Protein AF-A0A0D0DIV9-F1 (afdb_monomer_lite)

Structure (mmCIF, N/CA/C/O backbone):
data_AF-A0A0D0DIV9-F1
#
_entry.id   AF-A0A0D0DIV9-F1
#
loop_
_atom_site.group_PDB
_atom_site.id
_atom_site.type_symbol
_atom_site.label_atom_id
_atom_site.label_alt_id
_atom_site.label_comp_id
_atom_site.label_asym_id
_atom_site.label_entity_id
_atom_site.label_seq_id
_atom_site.pdbx_PDB_ins_code
_atom_site.Cartn_x
_atom_site.Cartn_y
_atom_site.Cartn_z
_atom_site.occupancy
_atom_site.B_iso_or_equiv
_atom_site.auth_seq_id
_atom_site.auth_comp_id
_atom_site.auth_asym_id
_atom_site.auth_atom_id
_atom_site.pdbx_PDB_model_num
ATOM 1 N N . MET A 1 1 ? 3.584 18.546 1.833 1.00 45.53 1 MET A N 1
ATOM 2 C CA . MET A 1 1 ? 2.179 18.594 1.378 1.00 45.53 1 MET A CA 1
ATOM 3 C C . MET A 1 1 ? 1.823 17.183 0.940 1.00 45.53 1 MET A C 1
ATOM 5 O O . MET A 1 1 ? 2.343 16.747 -0.073 1.00 45.53 1 MET A O 1
ATOM 9 N N . PHE A 1 2 ? 1.079 16.421 1.747 1.00 47.41 2 PHE A N 1
ATOM 10 C CA . PHE A 1 2 ? 0.614 15.094 1.329 1.00 47.41 2 PHE A CA 1
ATOM 11 C C . PHE A 1 2 ? -0.507 15.310 0.314 1.00 47.41 2 PHE A C 1
ATOM 13 O O . PHE A 1 2 ? -1.585 15.766 0.686 1.00 47.41 2 PHE A O 1
ATOM 20 N N . MET A 1 3 ? -0.231 15.072 -0.967 1.00 50.28 3 MET A N 1
ATOM 21 C CA . MET A 1 3 ? -1.285 14.980 -1.971 1.00 50.28 3 MET A CA 1
ATOM 22 C C . MET A 1 3 ? -1.862 13.570 -1.835 1.00 50.28 3 MET A C 1
ATOM 24 O O . MET A 1 3 ? -1.119 12.618 -2.077 1.00 50.28 3 MET A O 1
ATOM 28 N N . PRO A 1 4 ? -3.115 13.394 -1.379 1.00 55.38 4 PRO A N 1
ATOM 29 C CA . PRO A 1 4 ? -3.692 12.064 -1.275 1.00 55.38 4 PRO A CA 1
ATOM 30 C C . PRO A 1 4 ? -3.821 11.501 -2.690 1.00 55.38 4 PRO A C 1
ATOM 32 O O . PRO A 1 4 ? -4.678 11.917 -3.467 1.00 55.38 4 PRO A O 1
ATOM 35 N N . THR A 1 5 ? -2.915 10.598 -3.050 1.00 68.25 5 THR A N 1
ATOM 36 C CA . THR A 1 5 ? -3.042 9.803 -4.264 1.00 68.25 5 THR A CA 1
ATOM 37 C C . THR A 1 5 ? -3.989 8.648 -3.983 1.00 68.25 5 THR A C 1
ATOM 39 O O . THR A 1 5 ? -4.079 8.141 -2.860 1.00 68.25 5 THR A O 1
ATOM 42 N N . VAL A 1 6 ? -4.712 8.223 -5.017 1.00 71.56 6 VAL A N 1
ATOM 43 C CA . VAL A 1 6 ? -5.672 7.114 -4.941 1.00 71.56 6 VAL A CA 1
ATOM 44 C C . VAL A 1 6 ? -5.038 5.882 -4.284 1.00 71.56 6 VAL A C 1
ATOM 46 O O . VAL A 1 6 ? -5.675 5.239 -3.453 1.00 71.56 6 VAL A O 1
ATOM 49 N N . TRP A 1 7 ? -3.752 5.627 -4.550 1.00 72.00 7 TRP A N 1
ATOM 50 C CA . TRP A 1 7 ? -3.062 4.456 -4.022 1.00 72.00 7 TRP A CA 1
ATOM 51 C C . TRP A 1 7 ? -2.793 4.463 -2.513 1.00 72.00 7 TRP A C 1
ATOM 53 O O . TRP A 1 7 ? -2.754 3.397 -1.912 1.00 72.00 7 TRP A O 1
ATOM 63 N N . HIS A 1 8 ? -2.692 5.629 -1.868 1.00 76.06 8 HIS A N 1
ATOM 64 C CA . HIS A 1 8 ? -2.571 5.706 -0.406 1.00 76.06 8 HIS A CA 1
ATOM 65 C C . HIS A 1 8 ? -3.922 5.604 0.307 1.00 76.06 8 HIS A C 1
ATOM 67 O O . HIS A 1 8 ? -3.968 5.402 1.521 1.00 76.06 8 HIS A O 1
ATOM 73 N N . THR A 1 9 ? -5.029 5.781 -0.418 1.00 81.06 9 THR A N 1
ATOM 74 C CA . THR A 1 9 ? -6.354 5.927 0.194 1.00 81.06 9 THR A CA 1
ATOM 75 C C . THR A 1 9 ? -6.833 4.610 0.802 1.00 81.06 9 THR A C 1
ATOM 77 O O . THR A 1 9 ? -7.280 4.611 1.946 1.00 81.06 9 THR A O 1
ATOM 80 N N . ILE A 1 10 ? -6.680 3.488 0.087 1.00 81.12 10 ILE A N 1
ATOM 81 C CA . ILE A 1 10 ? -7.069 2.160 0.592 1.00 81.12 10 ILE A CA 1
ATOM 82 C C . ILE A 1 10 ? -6.207 1.735 1.796 1.00 81.12 10 ILE A C 1
ATOM 84 O O . ILE A 1 10 ? -6.791 1.515 2.857 1.00 81.12 10 ILE A O 1
ATOM 88 N N . PRO A 1 11 ? -4.857 1.751 1.730 1.00 81.06 11 PRO A N 1
ATOM 89 C CA . PRO A 1 11 ? -4.024 1.379 2.880 1.00 81.06 11 PRO A CA 1
ATOM 90 C C . PRO A 1 11 ? -4.272 2.249 4.118 1.00 81.06 11 PRO A C 1
ATOM 92 O O . PRO A 1 11 ? -4.227 1.778 5.256 1.00 81.06 11 PRO A O 1
ATOM 95 N N . THR A 1 12 ? -4.562 3.540 3.916 1.00 85.12 12 THR A N 1
ATOM 96 C CA . THR A 1 12 ? -4.890 4.452 5.020 1.00 85.12 12 THR A CA 1
ATOM 97 C C . THR A 1 12 ? -6.223 4.089 5.669 1.00 85.12 12 THR A C 1
ATOM 99 O O . THR A 1 12 ? -6.329 4.144 6.894 1.00 85.12 12 THR A O 1
ATOM 102 N N . LEU A 1 13 ? -7.235 3.723 4.874 1.00 86.81 13 LEU A N 1
ATOM 103 C CA . LEU A 1 13 ? -8.533 3.287 5.390 1.00 86.81 13 LEU A CA 1
ATOM 104 C C . LEU A 1 13 ? -8.422 1.975 6.165 1.00 86.81 13 LEU A C 1
ATOM 106 O O . LEU A 1 13 ? -8.948 1.911 7.272 1.00 86.81 13 LEU A O 1
ATOM 110 N N . GLU A 1 14 ? -7.689 0.992 5.642 1.00 86.25 14 GLU A N 1
ATOM 111 C CA . GLU A 1 14 ? -7.436 -0.292 6.313 1.00 86.25 14 GLU A CA 1
ATOM 112 C C . GLU A 1 14 ? -6.705 -0.076 7.643 1.00 86.25 14 GLU A C 1
ATOM 114 O O . GLU A 1 14 ? -7.180 -0.474 8.704 1.00 86.25 14 GLU A O 1
ATOM 119 N N . THR A 1 15 ? -5.618 0.704 7.625 1.00 88.31 15 THR A N 1
ATOM 120 C CA . THR A 1 15 ? -4.870 1.055 8.844 1.00 88.31 15 THR A CA 1
ATOM 121 C C . THR A 1 15 ? -5.749 1.770 9.875 1.00 88.31 15 THR A C 1
ATOM 123 O O . THR A 1 15 ? -5.570 1.614 11.087 1.00 88.31 15 THR A O 1
ATOM 126 N N . LEU A 1 16 ? -6.664 2.628 9.418 1.00 90.62 16 LEU A N 1
ATOM 127 C CA . LEU A 1 16 ? -7.571 3.355 10.297 1.00 90.62 16 LEU A CA 1
ATOM 128 C C . LEU A 1 16 ? -8.633 2.425 10.895 1.00 90.62 16 LEU A C 1
ATOM 130 O O . LEU A 1 16 ? -8.898 2.532 12.094 1.00 90.62 16 LEU A O 1
ATOM 134 N N . GLN A 1 17 ? -9.198 1.521 10.092 1.00 91.81 17 GLN A N 1
ATOM 135 C CA . GLN A 1 17 ? -10.148 0.500 10.533 1.00 91.81 17 GLN A CA 1
ATOM 136 C C . GLN A 1 17 ? -9.522 -0.401 11.600 1.00 91.81 17 GLN A C 1
ATOM 138 O O . GLN A 1 17 ? -10.037 -0.424 12.717 1.00 91.81 17 GLN A O 1
ATOM 143 N N . ASP A 1 18 ? -8.356 -0.996 11.339 1.00 91.25 18 ASP A N 1
ATOM 144 C CA . ASP A 1 18 ? -7.640 -1.864 12.289 1.00 91.25 18 ASP A CA 1
ATOM 145 C C . ASP A 1 18 ? -7.401 -1.178 13.643 1.00 91.25 18 ASP A C 1
ATOM 147 O O . ASP A 1 18 ? -7.621 -1.736 14.728 1.00 91.25 18 ASP A O 1
ATOM 151 N N . LYS A 1 19 ? -6.970 0.089 13.604 1.00 92.06 19 LYS A N 1
ATOM 152 C CA . LYS A 1 19 ? -6.747 0.887 14.818 1.00 92.06 19 LYS A CA 1
ATOM 153 C C . LYS A 1 19 ? -8.048 1.137 15.575 1.00 92.06 19 LYS A C 1
ATOM 155 O O . LYS A 1 19 ? -8.055 1.087 16.804 1.00 92.06 19 LYS A O 1
ATOM 160 N N . TRP A 1 20 ? -9.141 1.426 14.874 1.00 92.81 20 TRP A N 1
ATOM 161 C CA . TRP A 1 20 ? -10.432 1.723 15.496 1.00 92.81 20 TRP A CA 1
ATOM 162 C C . TRP A 1 20 ? -11.103 0.466 16.048 1.00 92.81 20 TRP A C 1
ATOM 164 O O . TRP A 1 20 ? -11.694 0.532 17.123 1.00 92.81 20 TRP A O 1
ATOM 174 N N . GLU A 1 21 ? -10.941 -0.685 15.401 1.00 92.19 21 GLU A N 1
ATOM 175 C CA . GLU A 1 21 ? -11.351 -1.987 15.936 1.00 92.19 21 GLU A CA 1
ATOM 176 C C . GLU A 1 21 ? -10.589 -2.317 17.221 1.00 92.19 21 GLU A C 1
ATOM 178 O O . GLU A 1 21 ? -11.189 -2.648 18.249 1.00 92.19 21 GLU A O 1
ATOM 183 N N . THR A 1 22 ? -9.272 -2.097 17.211 1.00 92.00 22 THR A N 1
ATOM 184 C CA . THR A 1 22 ? -8.431 -2.223 18.404 1.00 92.00 22 THR A CA 1
ATOM 185 C C . THR A 1 22 ? -8.920 -1.297 19.523 1.00 92.00 22 THR A C 1
ATOM 187 O O . THR A 1 22 ? -9.015 -1.701 20.684 1.00 92.00 22 THR A O 1
ATOM 190 N N . PHE A 1 23 ? -9.284 -0.052 19.202 1.00 90.62 23 PHE A N 1
ATOM 191 C CA . PHE A 1 23 ? -9.818 0.887 20.188 1.00 90.62 23 PHE A CA 1
ATOM 192 C C . PHE A 1 23 ? -11.185 0.460 20.721 1.00 90.62 23 PHE A C 1
ATOM 194 O O . PHE A 1 23 ? -11.405 0.551 21.926 1.00 90.62 23 PHE A O 1
ATOM 201 N N . ALA A 1 24 ? -12.076 -0.056 19.875 1.00 89.81 24 ALA A N 1
ATOM 202 C CA . ALA A 1 24 ? -13.376 -0.572 20.297 1.00 89.81 24 ALA A CA 1
ATOM 203 C C . ALA A 1 24 ? -13.252 -1.774 21.255 1.00 89.81 24 ALA A C 1
ATOM 205 O O . ALA A 1 24 ? -14.089 -1.935 22.149 1.00 89.81 24 ALA A O 1
ATOM 206 N N . ALA A 1 25 ? -12.199 -2.587 21.102 1.00 89.44 25 ALA A N 1
ATOM 207 C CA . ALA A 1 25 ? -11.904 -3.726 21.971 1.00 89.44 25 ALA A CA 1
ATOM 208 C C . ALA A 1 25 ? -11.284 -3.326 23.326 1.00 89.44 25 ALA A C 1
ATOM 210 O O . ALA A 1 25 ? -11.409 -4.053 24.313 1.00 89.44 25 ALA A O 1
ATOM 211 N N . MET A 1 26 ? -10.626 -2.167 23.413 1.00 92.44 26 MET A N 1
ATOM 212 C CA . MET A 1 26 ? -9.975 -1.715 24.643 1.00 92.44 26 MET A CA 1
ATOM 213 C C . MET A 1 26 ? -10.974 -1.143 25.660 1.00 92.44 26 MET A C 1
ATOM 215 O O . MET A 1 26 ? -11.711 -0.195 25.384 1.00 92.44 26 MET A O 1
ATOM 219 N N . GLN A 1 27 ? -10.899 -1.608 26.911 1.00 90.81 27 GLN A N 1
ATOM 220 C CA . GLN A 1 27 ? -11.777 -1.147 27.997 1.00 90.81 27 GLN A CA 1
ATOM 221 C C . GLN A 1 27 ? -11.694 0.372 28.250 1.00 90.81 27 GLN A C 1
ATOM 223 O O . GLN A 1 27 ? -12.700 0.998 28.588 1.00 90.81 27 GLN A O 1
ATOM 228 N N . LYS A 1 28 ? -10.527 0.997 28.016 1.00 93.69 28 LYS A N 1
ATOM 229 C CA . LYS A 1 28 ? -10.335 2.454 28.177 1.00 93.69 28 LYS A CA 1
ATOM 230 C C . LYS A 1 28 ? -11.237 3.301 27.273 1.00 93.69 28 LYS A C 1
ATOM 232 O O . LYS A 1 28 ? -11.535 4.441 27.617 1.00 93.69 28 LYS A O 1
ATOM 237 N N . PHE A 1 29 ? -11.695 2.754 26.147 1.00 90.00 29 PHE A N 1
ATOM 238 C CA . PHE A 1 29 ? -12.559 3.449 25.194 1.00 90.00 29 PHE A CA 1
ATOM 239 C C . PHE A 1 29 ? -14.018 2.995 25.265 1.00 90.00 29 PHE A C 1
ATOM 241 O O . PHE A 1 29 ? -14.816 3.389 24.422 1.00 90.00 29 PHE A O 1
ATOM 248 N N . HIS A 1 30 ? -14.415 2.241 26.296 1.00 89.75 30 HIS A N 1
ATOM 249 C CA . HIS A 1 30 ? -15.777 1.714 26.421 1.00 89.75 30 HIS A CA 1
ATOM 250 C C . HIS A 1 30 ? -16.866 2.800 26.321 1.00 89.75 30 HIS A C 1
ATOM 252 O O . HIS A 1 30 ? -17.878 2.603 25.656 1.00 89.75 30 HIS A O 1
ATOM 258 N N . LYS A 1 31 ? -16.631 3.989 26.898 1.00 92.25 31 LYS A N 1
ATOM 259 C CA . LYS A 1 31 ? -17.557 5.137 26.804 1.00 92.25 31 LYS A CA 1
ATOM 260 C C . LYS A 1 31 ? -17.711 5.688 25.381 1.00 92.25 31 LYS A C 1
ATOM 262 O O . LYS A 1 31 ? -18.739 6.273 25.065 1.00 92.25 31 LYS A O 1
ATOM 267 N N . LEU A 1 32 ? -16.688 5.522 24.543 1.00 91.94 32 LEU A N 1
ATOM 268 C CA . LEU A 1 32 ? -16.663 5.955 23.144 1.00 91.94 32 LEU A CA 1
ATOM 269 C C . LEU A 1 32 ? -16.981 4.812 22.175 1.00 91.94 32 LEU A C 1
ATOM 271 O O . LEU A 1 32 ? -17.081 5.064 20.978 1.00 91.94 32 LEU A O 1
ATOM 275 N N . LYS A 1 33 ? -17.164 3.582 22.673 1.00 90.69 33 LYS A N 1
ATOM 276 C CA . LYS A 1 33 ? -17.363 2.377 21.861 1.00 90.69 33 LYS A CA 1
ATOM 277 C C . LYS A 1 33 ? -18.463 2.566 20.821 1.00 90.69 33 LYS A C 1
ATOM 279 O O . LYS A 1 33 ? -18.228 2.317 19.649 1.00 90.69 33 LYS A O 1
ATOM 284 N N . TRP A 1 34 ? -19.608 3.112 21.230 1.00 92.44 34 TRP A N 1
ATOM 285 C CA . TRP A 1 34 ? -20.719 3.391 20.317 1.00 92.44 34 TRP A CA 1
ATOM 286 C C . TRP A 1 34 ? -20.326 4.335 19.169 1.00 92.44 34 TRP A C 1
ATOM 288 O O . TRP A 1 34 ? -20.641 4.078 18.008 1.00 92.44 34 TRP A O 1
ATOM 298 N N . SER A 1 35 ? -19.602 5.415 19.471 1.00 93.12 35 SER A N 1
ATOM 299 C CA . SER A 1 35 ? -19.135 6.368 18.457 1.00 93.12 35 SER A CA 1
ATOM 300 C C . SER A 1 35 ? -18.092 5.744 17.527 1.00 93.12 35 SER A C 1
ATOM 302 O O . SER A 1 35 ? -18.117 5.998 16.324 1.00 93.12 35 SER A O 1
ATOM 304 N N . ILE A 1 36 ? -17.200 4.907 18.068 1.00 92.00 36 ILE A N 1
ATOM 305 C CA . ILE A 1 36 ? -16.181 4.182 17.297 1.00 92.00 36 ILE A CA 1
ATOM 306 C C . ILE A 1 36 ? -16.851 3.183 16.349 1.00 92.00 36 ILE A C 1
ATOM 308 O O . ILE A 1 36 ? -16.537 3.180 15.165 1.00 92.00 36 ILE A O 1
ATOM 312 N N . GLU A 1 37 ? -17.826 2.405 16.822 1.00 92.81 37 GLU A N 1
ATOM 313 C CA . GLU A 1 37 ? -18.598 1.461 16.001 1.00 92.81 37 GLU A CA 1
ATOM 314 C C . GLU A 1 37 ? -19.363 2.171 14.875 1.00 92.81 37 GLU A C 1
ATOM 316 O O . GLU A 1 37 ? -19.374 1.712 13.732 1.00 92.81 37 GLU A O 1
ATOM 321 N N . LYS A 1 38 ? -19.963 3.334 15.159 1.00 94.12 38 LYS A N 1
ATOM 322 C CA . LYS A 1 38 ? -20.613 4.161 14.129 1.00 94.12 38 LYS A CA 1
ATOM 323 C C . LYS A 1 38 ? -19.625 4.655 13.078 1.00 94.12 38 LYS A C 1
ATOM 325 O O . LYS A 1 38 ? -19.953 4.671 11.892 1.00 94.12 38 LYS A O 1
ATOM 330 N N . GLY A 1 39 ? -18.430 5.051 13.499 1.00 93.25 39 GLY A N 1
ATOM 331 C CA . GLY A 1 39 ? -17.383 5.459 12.577 1.00 93.25 39 GLY A CA 1
ATOM 332 C C . GLY A 1 39 ? -16.818 4.302 11.759 1.00 93.25 39 GLY A C 1
ATOM 333 O O . GLY A 1 39 ? -16.672 4.458 10.553 1.00 93.25 39 GLY A O 1
ATOM 334 N N . LEU A 1 40 ? -16.610 3.129 12.365 1.00 93.56 40 LEU A N 1
ATOM 335 C CA . LEU A 1 40 ? -16.232 1.899 11.663 1.00 93.56 40 LEU A CA 1
ATOM 336 C C . LEU A 1 40 ? -17.256 1.533 10.586 1.00 93.56 40 LEU A C 1
ATOM 338 O O . LEU A 1 40 ? -16.877 1.251 9.453 1.00 93.56 40 LEU A O 1
ATOM 342 N N . ALA A 1 41 ? -18.555 1.638 10.886 1.00 93.25 41 ALA A N 1
ATOM 343 C CA . ALA A 1 41 ? -19.606 1.409 9.895 1.00 93.25 41 ALA A CA 1
ATOM 344 C C . ALA A 1 41 ? -19.519 2.387 8.708 1.00 93.25 41 ALA A C 1
ATOM 346 O O . ALA A 1 41 ? -19.733 1.992 7.561 1.00 93.25 41 ALA A O 1
ATOM 347 N N . LYS A 1 42 ? -19.176 3.658 8.963 1.00 93.19 42 LYS A N 1
ATOM 348 C CA . LYS A 1 42 ? -18.947 4.640 7.896 1.00 93.19 42 LYS A CA 1
ATOM 349 C C . LYS A 1 42 ? -17.682 4.319 7.094 1.00 93.19 42 LYS A C 1
ATOM 351 O O . LYS A 1 42 ? -17.745 4.341 5.872 1.00 93.19 42 LYS A O 1
ATOM 356 N N . LEU A 1 43 ? -16.571 3.998 7.758 1.00 92.06 43 LEU A N 1
ATOM 357 C CA . LEU A 1 43 ? -15.317 3.631 7.094 1.00 92.06 43 LEU A CA 1
ATOM 358 C C . LEU A 1 43 ? -15.504 2.409 6.196 1.00 92.06 43 LEU A C 1
ATOM 360 O O . LEU A 1 43 ? -15.050 2.416 5.061 1.00 92.06 43 LEU A O 1
ATOM 364 N N . ASN A 1 44 ? -16.233 1.395 6.666 1.00 89.50 44 ASN A N 1
ATOM 365 C CA . ASN A 1 44 ? -16.555 0.216 5.867 1.00 89.50 44 ASN A CA 1
ATOM 366 C C . ASN A 1 44 ? -17.395 0.564 4.628 1.00 89.50 44 ASN A C 1
ATOM 368 O O . ASN A 1 44 ? -17.140 0.059 3.540 1.00 89.50 44 ASN A O 1
ATOM 372 N N . LYS A 1 45 ? -18.364 1.478 4.762 1.00 91.00 45 LYS A N 1
ATOM 373 C CA . LYS A 1 45 ? -19.125 1.984 3.612 1.00 91.00 45 LYS A CA 1
ATOM 374 C C . LYS A 1 45 ? -18.222 2.704 2.604 1.00 91.00 45 LYS A C 1
ATOM 376 O O . LYS A 1 45 ? -18.375 2.503 1.402 1.00 91.00 45 LYS A O 1
ATOM 381 N N . ASP A 1 46 ? -17.310 3.543 3.086 1.00 87.56 46 ASP A N 1
ATOM 382 C CA . ASP A 1 46 ? -16.381 4.286 2.232 1.00 87.56 46 ASP A CA 1
ATOM 383 C C . ASP A 1 46 ? -15.389 3.329 1.534 1.00 87.56 46 ASP A C 1
ATOM 385 O O . ASP A 1 46 ? -15.114 3.501 0.349 1.00 87.56 46 ASP A O 1
ATOM 389 N N . TYR A 1 47 ? -14.931 2.272 2.217 1.00 87.50 47 TYR A N 1
ATOM 390 C CA . TYR A 1 47 ? -14.116 1.199 1.632 1.00 87.50 47 TYR A CA 1
ATOM 391 C C . TYR A 1 47 ? -14.863 0.462 0.514 1.00 87.50 47 TYR A C 1
ATOM 393 O O . TYR A 1 47 ? -14.363 0.368 -0.602 1.00 87.50 47 TYR A O 1
ATOM 401 N N . GLN A 1 48 ? -16.097 0.014 0.773 1.00 87.75 48 GLN A N 1
ATOM 402 C CA . GLN A 1 48 ? -16.930 -0.661 -0.229 1.00 87.75 48 GLN A CA 1
ATOM 403 C C . GLN A 1 48 ? -17.196 0.217 -1.456 1.00 87.75 48 GLN A C 1
ATOM 405 O O . GLN A 1 48 ? -17.226 -0.280 -2.578 1.00 87.75 48 GLN A O 1
ATOM 410 N N . PHE A 1 49 ? -17.377 1.525 -1.261 1.00 87.75 49 PHE A N 1
ATOM 411 C CA . PHE A 1 49 ? -17.537 2.464 -2.369 1.00 87.75 49 PHE A CA 1
ATOM 412 C C . PHE A 1 49 ? -16.283 2.538 -3.251 1.00 87.75 49 PHE A C 1
ATOM 414 O O . PHE A 1 49 ? -16.399 2.614 -4.473 1.00 87.75 49 PHE A O 1
ATOM 421 N N . LEU A 1 50 ? -15.094 2.525 -2.643 1.00 84.50 50 LEU A N 1
ATOM 422 C CA . LEU A 1 50 ? -13.829 2.534 -3.376 1.00 84.50 50 LEU A CA 1
ATOM 423 C C . LEU A 1 50 ? -13.579 1.208 -4.099 1.00 84.50 50 LEU A C 1
ATOM 425 O O . LEU A 1 50 ? -13.178 1.235 -5.258 1.00 84.50 50 LEU A O 1
ATOM 429 N N . ASP A 1 51 ? -13.865 0.082 -3.449 1.00 81.88 51 ASP A N 1
ATOM 430 C CA . ASP A 1 51 ? -13.732 -1.265 -4.019 1.00 81.88 51 ASP A CA 1
ATOM 431 C C . ASP A 1 51 ? -14.647 -1.470 -5.240 1.00 81.88 51 ASP A C 1
ATOM 433 O O . ASP A 1 51 ? -14.225 -1.961 -6.284 1.00 81.88 51 ASP A O 1
ATOM 437 N N . GLN A 1 52 ? -15.887 -0.978 -5.169 1.00 85.44 52 GLN A N 1
ATOM 438 C CA . GLN A 1 52 ? -16.838 -1.023 -6.288 1.00 85.44 52 GLN A CA 1
ATOM 439 C C . GLN A 1 52 ? -16.494 -0.049 -7.426 1.00 85.44 52 GLN A C 1
ATOM 441 O O . GLN A 1 52 ? -17.101 -0.103 -8.500 1.00 85.44 52 GLN A O 1
ATOM 446 N N . ASN A 1 53 ? -15.551 0.871 -7.214 1.00 86.50 53 ASN A N 1
ATOM 447 C CA . ASN A 1 53 ? -15.180 1.859 -8.209 1.00 86.50 53 ASN A CA 1
ATOM 448 C C . ASN A 1 53 ? -14.043 1.340 -9.096 1.00 86.50 53 ASN A C 1
ATOM 450 O O . ASN A 1 53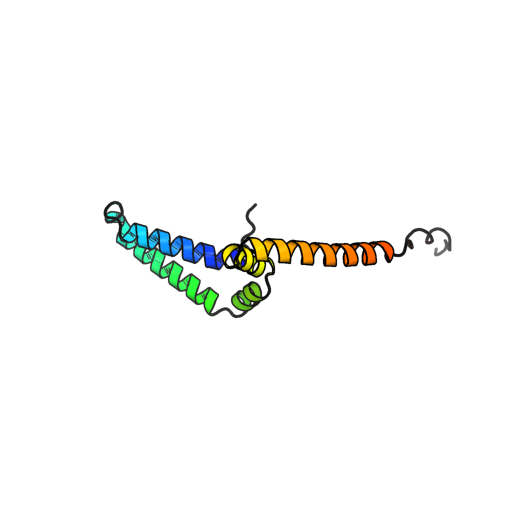 ? -12.862 1.422 -8.757 1.00 86.50 53 ASN A O 1
ATOM 454 N N . ASN A 1 54 ? -14.402 0.908 -10.306 1.00 81.69 54 ASN A N 1
ATOM 455 C CA . ASN A 1 54 ? -13.449 0.441 -11.317 1.00 81.69 54 ASN A CA 1
ATOM 456 C C . ASN A 1 54 ? -12.308 1.435 -11.595 1.00 81.69 54 ASN A C 1
ATOM 458 O O . ASN A 1 54 ? -11.203 1.015 -11.922 1.00 81.69 54 ASN A O 1
ATOM 462 N N . VAL A 1 55 ? -12.539 2.746 -11.460 1.00 80.88 55 VAL A N 1
ATOM 463 C CA . VAL A 1 55 ? -11.494 3.761 -11.666 1.00 80.88 55 VAL A CA 1
ATOM 464 C C . VAL A 1 55 ? -10.424 3.671 -10.583 1.00 80.88 55 VAL A C 1
ATOM 466 O O . VAL A 1 55 ? -9.244 3.823 -10.886 1.00 80.88 55 VAL A O 1
ATOM 469 N N . VAL A 1 56 ? -10.812 3.394 -9.337 1.00 76.88 56 VAL A N 1
ATOM 470 C CA . VAL A 1 56 ? -9.881 3.225 -8.212 1.00 76.88 56 VAL A CA 1
ATOM 471 C C . VAL A 1 56 ? -9.062 1.954 -8.401 1.00 76.88 56 VAL A C 1
ATOM 473 O O . VAL A 1 56 ? -7.836 2.012 -8.315 1.00 76.88 56 VAL A O 1
ATOM 476 N N . PHE A 1 57 ? -9.714 0.846 -8.769 1.00 77.62 57 PHE A N 1
ATOM 477 C CA . PHE A 1 57 ? -9.037 -0.409 -9.099 1.00 77.62 57 PHE A CA 1
ATOM 478 C C . PHE A 1 57 ? -8.025 -0.237 -10.241 1.00 77.62 57 PHE A C 1
ATOM 480 O O . PHE A 1 57 ? -6.860 -0.605 -10.105 1.00 77.62 57 PHE A O 1
ATOM 487 N N . ILE A 1 58 ? -8.440 0.376 -11.355 1.00 80.69 58 ILE A N 1
ATOM 488 C CA . ILE A 1 58 ? -7.562 0.618 -12.507 1.00 80.69 58 ILE A CA 1
ATOM 489 C C . ILE A 1 58 ? -6.410 1.551 -12.121 1.00 80.69 58 ILE A C 1
ATOM 491 O O . ILE A 1 58 ? -5.268 1.286 -12.486 1.00 80.69 58 ILE A O 1
ATOM 495 N N . SER A 1 59 ? -6.680 2.613 -11.356 1.00 80.44 59 SER A N 1
ATOM 496 C CA . SER A 1 59 ? -5.640 3.543 -10.899 1.00 80.44 59 SER A CA 1
ATOM 497 C C . SER A 1 59 ? -4.596 2.834 -10.038 1.00 80.44 59 SER A C 1
ATOM 499 O O . SER A 1 59 ? -3.410 3.036 -10.256 1.00 80.44 59 SER A O 1
ATOM 501 N N . LEU A 1 60 ? -5.011 1.958 -9.119 1.00 74.81 60 LEU A N 1
ATOM 502 C CA . LEU A 1 60 ? -4.108 1.135 -8.304 1.00 74.81 60 LEU A CA 1
ATOM 503 C C . LEU A 1 60 ? -3.300 0.144 -9.144 1.00 74.81 60 LEU A C 1
ATOM 505 O O . LEU A 1 60 ? -2.090 0.023 -8.976 1.00 74.81 60 LEU A O 1
ATOM 509 N N . ALA A 1 61 ? -3.957 -0.546 -10.077 1.00 77.62 61 ALA A N 1
ATOM 510 C CA . ALA A 1 61 ? -3.313 -1.527 -10.943 1.00 77.62 61 ALA A CA 1
ATOM 511 C C . ALA A 1 61 ? -2.299 -0.895 -11.912 1.00 77.62 61 ALA A C 1
ATOM 513 O O . ALA A 1 61 ? -1.376 -1.575 -12.373 1.00 77.62 61 ALA A O 1
ATOM 514 N N . LEU A 1 62 ? -2.473 0.384 -12.247 1.00 81.56 62 LEU A N 1
ATOM 515 C CA . LEU A 1 62 ? -1.591 1.128 -13.140 1.00 81.56 62 LEU A CA 1
ATOM 516 C C . LEU A 1 62 ? -0.556 1.983 -12.401 1.00 81.56 62 LEU A C 1
ATOM 518 O O . LEU A 1 62 ? 0.430 2.354 -13.032 1.00 81.56 62 LEU A O 1
ATOM 522 N N . ASP A 1 63 ? -0.735 2.273 -11.108 1.00 80.88 63 ASP A N 1
ATOM 523 C CA . ASP A 1 63 ? 0.209 3.098 -10.355 1.00 80.88 63 ASP A CA 1
ATOM 524 C C . ASP A 1 63 ? 1.537 2.344 -10.145 1.00 80.88 63 ASP A C 1
ATOM 526 O O . ASP A 1 63 ? 1.578 1.309 -9.465 1.00 80.88 63 ASP A O 1
ATOM 530 N N . PRO A 1 64 ? 2.647 2.831 -10.725 1.00 80.38 64 PRO A N 1
ATOM 531 C CA . PRO A 1 64 ? 3.936 2.168 -10.595 1.00 80.38 64 PRO A CA 1
ATOM 532 C C . PRO A 1 64 ? 4.472 2.212 -9.158 1.00 80.38 64 PRO A C 1
ATOM 534 O O . PRO A 1 64 ? 5.191 1.294 -8.773 1.00 80.38 64 PRO A O 1
ATOM 537 N N . ASN A 1 65 ? 4.098 3.209 -8.345 1.00 82.62 65 ASN A N 1
ATOM 538 C CA . ASN A 1 65 ? 4.530 3.296 -6.948 1.00 82.62 65 ASN A CA 1
ATOM 539 C C . ASN A 1 65 ? 3.893 2.193 -6.108 1.00 82.62 65 ASN A C 1
ATOM 541 O O . ASN A 1 65 ? 4.569 1.590 -5.284 1.00 82.62 65 ASN A O 1
ATOM 545 N N . PHE A 1 66 ? 2.617 1.882 -6.356 1.00 78.00 66 PHE A N 1
ATOM 546 C CA . PHE A 1 66 ? 1.935 0.796 -5.655 1.00 78.00 66 PHE A CA 1
ATOM 547 C C . PHE A 1 66 ? 2.624 -0.552 -5.910 1.00 78.00 66 PHE A C 1
ATOM 549 O O . PHE A 1 66 ? 2.898 -1.306 -4.979 1.00 78.00 66 PHE A O 1
ATOM 556 N N . LYS A 1 67 ? 2.980 -0.833 -7.170 1.00 80.00 67 LYS A N 1
ATOM 557 C CA . LYS A 1 67 ? 3.730 -2.047 -7.533 1.00 80.00 67 LYS A CA 1
ATOM 558 C C . LYS A 1 67 ? 5.138 -2.063 -6.948 1.00 80.00 67 LYS A C 1
ATOM 560 O O . LYS A 1 67 ? 5.610 -3.124 -6.551 1.00 80.00 67 LYS A O 1
ATOM 565 N N . LEU A 1 68 ? 5.799 -0.907 -6.918 1.00 84.25 68 LEU A N 1
ATOM 566 C CA . LEU A 1 68 ? 7.148 -0.765 -6.386 1.00 84.25 68 LEU A CA 1
ATOM 567 C C . LEU A 1 68 ? 7.190 -1.029 -4.877 1.00 84.25 68 LEU A C 1
ATOM 569 O O . LEU A 1 68 ? 8.007 -1.829 -4.431 1.00 84.25 68 LEU A O 1
ATOM 573 N N . GLU A 1 69 ? 6.295 -0.406 -4.109 1.00 83.38 69 GLU A N 1
ATOM 574 C CA . GLU A 1 69 ? 6.196 -0.630 -2.662 1.00 83.38 69 GLU A CA 1
ATOM 575 C C . GLU A 1 69 ? 5.772 -2.071 -2.354 1.00 83.38 69 GLU A C 1
ATOM 577 O O . GLU A 1 69 ? 6.398 -2.723 -1.523 1.00 83.38 69 GLU A O 1
ATOM 582 N N . TYR A 1 70 ? 4.810 -2.631 -3.099 1.00 78.38 70 TYR A N 1
ATOM 583 C CA . TYR A 1 70 ? 4.451 -4.045 -2.957 1.00 78.38 70 TYR A CA 1
ATOM 584 C C . TYR A 1 70 ? 5.651 -4.972 -3.187 1.00 78.38 70 TYR A C 1
ATOM 586 O O . TYR A 1 70 ? 5.886 -5.883 -2.395 1.00 78.38 70 TYR A O 1
ATOM 594 N N . ALA A 1 71 ? 6.424 -4.749 -4.255 1.00 82.19 71 ALA A N 1
ATOM 595 C CA . ALA A 1 71 ? 7.615 -5.543 -4.543 1.00 82.19 71 ALA A CA 1
ATOM 596 C C . ALA A 1 71 ? 8.669 -5.393 -3.437 1.00 82.19 71 ALA A C 1
ATOM 598 O O . ALA A 1 71 ? 9.294 -6.375 -3.053 1.00 82.19 71 ALA A O 1
ATOM 599 N N . LYS A 1 72 ? 8.830 -4.192 -2.880 1.00 85.56 72 LYS A N 1
ATOM 600 C CA . LYS A 1 72 ? 9.772 -3.920 -1.792 1.00 85.56 72 LYS A CA 1
ATOM 601 C C . LYS A 1 72 ? 9.395 -4.618 -0.484 1.00 85.56 72 LYS A C 1
ATOM 603 O O . LYS A 1 72 ? 10.281 -5.091 0.220 1.00 85.56 72 LYS A O 1
ATOM 608 N N . GLU A 1 73 ? 8.107 -4.668 -0.152 1.00 83.25 73 GLU A N 1
ATOM 609 C CA . GLU A 1 73 ? 7.617 -5.320 1.069 1.00 83.25 73 GLU A CA 1
ATOM 610 C C . GLU A 1 73 ? 7.486 -6.841 0.921 1.00 83.25 73 GLU A C 1
ATOM 612 O O . GLU A 1 73 ? 7.715 -7.576 1.881 1.00 83.25 73 GLU A O 1
ATOM 617 N N . SER A 1 74 ? 7.117 -7.322 -0.270 1.00 81.56 74 SER A N 1
ATOM 618 C CA . SER A 1 74 ? 6.749 -8.727 -0.490 1.00 81.56 74 SER A CA 1
ATOM 619 C C . SER A 1 74 ? 7.878 -9.590 -1.051 1.00 81.56 74 SER A C 1
ATOM 621 O O . SER A 1 74 ? 7.796 -10.816 -0.960 1.00 81.56 74 SER A O 1
ATOM 623 N N . TRP A 1 75 ? 8.895 -9.006 -1.692 1.00 84.69 75 TRP A N 1
ATOM 624 C CA . TRP A 1 75 ? 10.006 -9.770 -2.268 1.00 84.69 75 TRP A CA 1
ATOM 625 C C . TRP A 1 75 ? 11.189 -9.835 -1.305 1.00 84.69 75 TRP A C 1
ATOM 627 O O . TRP A 1 75 ? 11.358 -8.996 -0.423 1.00 84.69 75 TRP A O 1
ATOM 637 N N . ASP A 1 76 ? 12.046 -10.839 -1.495 1.00 92.00 76 ASP A N 1
ATOM 638 C CA . ASP A 1 76 ? 13.317 -10.888 -0.781 1.00 92.00 76 ASP A CA 1
ATOM 639 C C . ASP A 1 76 ? 14.180 -9.678 -1.171 1.00 92.00 76 ASP A C 1
ATOM 641 O O . ASP A 1 76 ? 14.378 -9.379 -2.354 1.00 92.00 76 ASP A O 1
ATOM 645 N N . SER A 1 77 ? 14.695 -8.994 -0.148 1.00 89.94 77 SER A N 1
ATOM 646 C CA . SER A 1 77 ? 15.443 -7.741 -0.274 1.00 89.94 77 SER A CA 1
ATOM 647 C C . SER A 1 77 ? 16.621 -7.843 -1.249 1.00 89.94 77 SER A C 1
ATOM 649 O O . SER A 1 77 ? 16.901 -6.893 -1.984 1.00 89.94 77 SER A O 1
ATOM 651 N N . LYS A 1 78 ? 17.273 -9.013 -1.327 1.00 91.19 78 LYS A N 1
ATOM 652 C CA . LYS A 1 78 ? 18.365 -9.252 -2.272 1.00 91.19 78 LYS A CA 1
ATOM 653 C C . LYS A 1 78 ? 17.867 -9.181 -3.715 1.00 91.19 78 LYS A C 1
ATOM 655 O O . LYS A 1 78 ? 18.425 -8.431 -4.510 1.00 91.19 78 LYS A O 1
ATOM 660 N N . TYR A 1 79 ? 16.812 -9.926 -4.050 1.00 87.62 79 TYR A N 1
ATOM 661 C CA . TYR A 1 79 ? 16.285 -9.966 -5.419 1.00 87.62 79 TYR A CA 1
ATOM 662 C C . TYR A 1 79 ?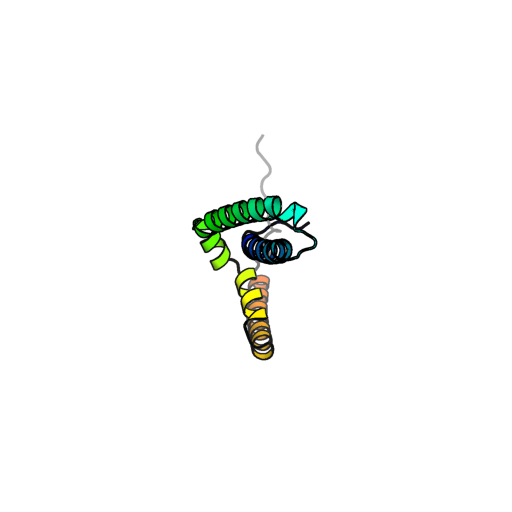 15.607 -8.656 -5.821 1.00 87.62 79 TYR A C 1
ATOM 664 O O . TYR A 1 79 ? 15.701 -8.254 -6.979 1.00 87.62 79 TYR A O 1
ATOM 672 N N . PHE A 1 80 ? 14.970 -7.964 -4.874 1.00 90.06 80 PHE A N 1
ATOM 673 C CA . PHE A 1 80 ? 14.446 -6.622 -5.113 1.00 90.06 80 PHE A CA 1
ATOM 674 C C . PHE A 1 80 ? 15.571 -5.646 -5.485 1.00 90.06 80 PHE A C 1
ATOM 676 O O . PHE A 1 80 ? 15.474 -4.953 -6.498 1.00 90.06 80 PHE A O 1
ATOM 683 N N . GLY A 1 81 ? 16.661 -5.628 -4.708 1.00 89.75 81 GLY A N 1
ATOM 684 C CA . GLY A 1 81 ? 17.812 -4.762 -4.967 1.00 89.75 81 GLY A CA 1
ATOM 685 C C . GLY A 1 81 ? 18.511 -5.071 -6.293 1.00 89.75 81 GLY A C 1
ATOM 686 O O . GLY A 1 81 ? 18.774 -4.159 -7.073 1.00 89.75 81 GLY A O 1
ATOM 687 N N . GLU A 1 82 ? 18.757 -6.353 -6.582 1.00 92.62 82 GLU A N 1
ATOM 688 C CA . GLU A 1 82 ? 19.345 -6.792 -7.857 1.00 92.62 82 GLU A CA 1
ATOM 689 C C . GLU A 1 82 ? 18.457 -6.412 -9.054 1.00 92.62 82 GLU A C 1
ATOM 691 O O . GLU A 1 82 ? 18.953 -5.900 -10.059 1.00 92.62 82 GLU A O 1
ATOM 696 N N . GLY A 1 83 ? 17.139 -6.605 -8.938 1.00 89.31 83 GLY A N 1
ATOM 697 C CA . GLY A 1 83 ? 16.179 -6.234 -9.977 1.00 89.31 83 GLY A CA 1
ATOM 698 C C . GLY A 1 83 ? 16.104 -4.726 -10.215 1.00 89.31 83 GLY A C 1
ATOM 699 O O . GLY A 1 83 ? 16.059 -4.292 -11.366 1.00 89.31 83 GLY A O 1
ATOM 700 N N . MET A 1 84 ? 16.135 -3.922 -9.148 1.00 91.94 84 MET A N 1
ATOM 701 C CA . MET A 1 84 ? 16.114 -2.461 -9.254 1.00 91.94 84 MET A CA 1
ATOM 702 C C . MET A 1 84 ? 17.374 -1.926 -9.932 1.00 91.94 84 MET A C 1
ATOM 704 O O . MET A 1 84 ? 17.273 -1.143 -10.871 1.00 91.94 84 MET A O 1
ATOM 708 N N . ALA A 1 85 ? 18.549 -2.417 -9.531 1.00 92.94 85 ALA A N 1
ATOM 709 C CA . ALA A 1 85 ? 19.816 -2.019 -10.139 1.00 92.94 85 ALA A CA 1
ATOM 710 C C . ALA A 1 85 ? 19.870 -2.366 -11.638 1.00 92.94 85 ALA A C 1
ATOM 712 O O . ALA A 1 85 ? 20.352 -1.576 -12.451 1.00 92.94 85 ALA A O 1
ATOM 713 N N . ALA A 1 86 ? 19.340 -3.531 -12.028 1.00 93.12 86 ALA A N 1
ATOM 714 C CA . ALA A 1 86 ? 19.239 -3.913 -13.434 1.00 93.12 86 ALA A CA 1
ATOM 715 C C . ALA A 1 86 ? 18.282 -2.995 -14.218 1.00 93.12 86 ALA A C 1
ATOM 717 O O . ALA A 1 86 ? 18.587 -2.603 -15.346 1.00 93.12 86 ALA A O 1
ATOM 718 N N . LEU A 1 87 ? 17.138 -2.632 -13.626 1.00 90.25 87 LEU A N 1
ATOM 719 C CA . LEU A 1 87 ? 16.182 -1.704 -14.233 1.00 90.25 87 LEU A CA 1
ATOM 720 C C . LEU A 1 87 ? 16.798 -0.312 -14.435 1.00 90.25 87 LEU A C 1
ATOM 722 O O . LEU A 1 87 ? 16.688 0.244 -15.528 1.00 90.25 87 LEU A O 1
ATOM 726 N N . GLU A 1 88 ? 17.463 0.221 -13.409 1.00 93.12 88 GLU A N 1
ATOM 727 C CA . GLU A 1 88 ? 18.165 1.509 -13.452 1.00 93.12 88 GLU A CA 1
ATOM 728 C C . GLU A 1 88 ? 19.215 1.526 -14.566 1.00 93.12 88 GLU A C 1
ATOM 730 O O . GLU A 1 88 ? 19.203 2.421 -15.408 1.00 93.12 88 GLU A O 1
ATOM 735 N N . GLN A 1 89 ? 20.042 0.480 -14.668 1.00 93.81 89 GLN A N 1
ATOM 736 C CA . GLN A 1 89 ? 21.058 0.375 -15.716 1.00 93.81 89 GLN A CA 1
ATOM 737 C C . GLN A 1 89 ? 20.457 0.439 -17.131 1.00 93.81 89 GLN A C 1
ATOM 739 O O . GLN A 1 89 ? 20.989 1.120 -18.011 1.00 93.81 89 GLN A O 1
ATOM 744 N N . VAL A 1 90 ? 19.353 -0.274 -17.375 1.00 94.00 90 VAL A N 1
ATOM 745 C CA . VAL A 1 90 ? 18.671 -0.257 -18.679 1.00 94.00 90 VAL A CA 1
ATOM 746 C C . VAL A 1 90 ? 18.066 1.120 -18.960 1.00 94.00 90 VAL A C 1
ATOM 748 O O . VAL A 1 90 ? 18.143 1.611 -20.092 1.00 94.00 90 VAL A O 1
ATOM 751 N N . PHE A 1 91 ? 17.484 1.756 -17.943 1.00 90.62 91 PHE A N 1
ATOM 752 C CA . PHE A 1 91 ? 16.899 3.084 -18.075 1.00 90.62 91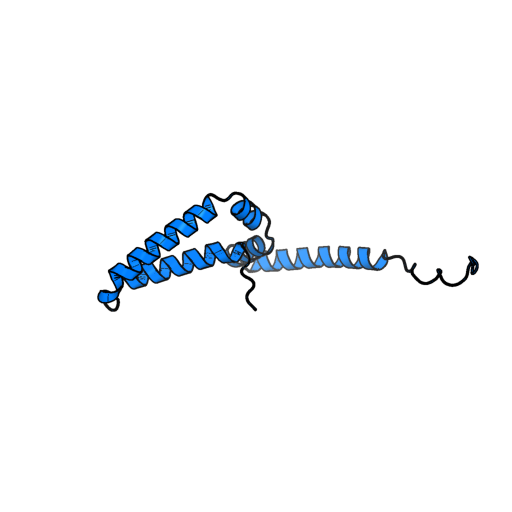 PHE A CA 1
ATOM 753 C C . PHE A 1 91 ? 17.954 4.153 -18.367 1.00 90.62 91 PHE A C 1
ATOM 755 O O . PHE A 1 91 ? 17.738 4.980 -19.252 1.00 90.62 91 PHE A O 1
ATOM 762 N N . ASP A 1 92 ? 19.112 4.103 -17.713 1.00 92.69 92 ASP A N 1
ATOM 763 C CA . ASP A 1 92 ? 20.213 5.041 -17.939 1.00 92.69 92 ASP A CA 1
ATOM 764 C C . ASP A 1 92 ? 20.727 4.982 -19.384 1.00 92.69 92 ASP A C 1
ATOM 766 O O . ASP A 1 92 ? 20.940 6.019 -20.021 1.00 92.69 92 ASP A O 1
ATOM 770 N N . ILE A 1 93 ? 20.849 3.774 -19.951 1.00 92.31 93 ILE A N 1
ATOM 771 C CA . ILE A 1 93 ? 21.210 3.576 -21.364 1.00 92.31 93 ILE A CA 1
ATOM 772 C C . ILE A 1 93 ? 20.169 4.229 -22.281 1.00 92.31 93 ILE A C 1
ATOM 774 O O . ILE A 1 93 ? 20.521 4.949 -23.222 1.00 92.31 93 ILE A O 1
ATOM 778 N N . TYR A 1 94 ? 18.883 3.994 -22.012 1.00 92.56 94 TYR A N 1
ATOM 779 C CA . TYR A 1 94 ? 17.793 4.610 -22.764 1.00 92.56 94 TYR A CA 1
ATOM 780 C C . TYR A 1 94 ? 17.827 6.143 -22.660 1.00 92.56 94 TYR A C 1
ATOM 782 O O . TYR A 1 94 ? 17.784 6.828 -23.685 1.00 92.56 94 TYR A O 1
ATOM 790 N N . ALA A 1 95 ? 17.952 6.687 -21.448 1.00 89.62 95 ALA A N 1
ATOM 791 C CA . ALA A 1 95 ? 17.945 8.120 -21.179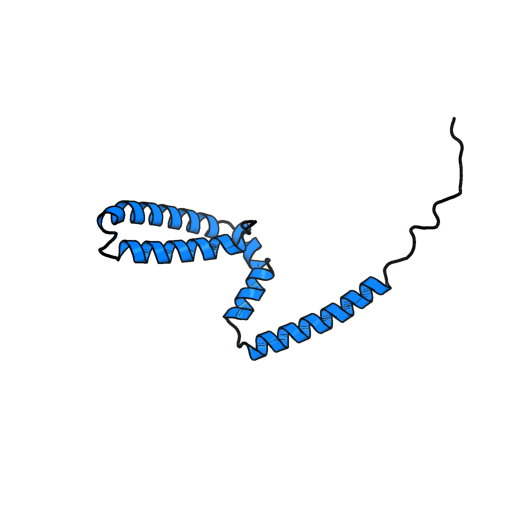 1.00 89.62 95 ALA A CA 1
ATOM 792 C C . ALA A 1 95 ? 19.112 8.838 -21.874 1.00 89.62 95 ALA A C 1
ATOM 794 O O . ALA A 1 95 ? 18.905 9.864 -22.527 1.00 89.62 95 ALA A O 1
ATOM 795 N N . ALA A 1 96 ? 20.319 8.263 -21.831 1.00 90.00 96 ALA A N 1
A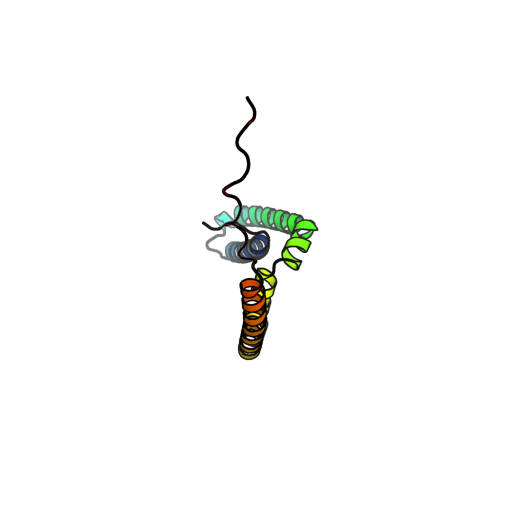TOM 796 C CA . ALA A 1 96 ? 21.475 8.766 -22.574 1.00 90.00 96 ALA A CA 1
ATOM 797 C C . ALA A 1 96 ? 21.245 8.742 -24.100 1.00 90.00 96 ALA A C 1
ATOM 799 O O . ALA A 1 96 ? 21.623 9.672 -24.824 1.00 90.00 96 ALA A O 1
ATOM 800 N N . GLY A 1 97 ? 20.571 7.702 -24.600 1.00 87.38 97 GLY A N 1
ATOM 801 C CA . GLY A 1 97 ? 20.173 7.572 -26.003 1.00 87.38 97 GLY A CA 1
ATOM 802 C C . GLY A 1 97 ? 19.113 8.583 -26.460 1.00 87.38 97 GLY A C 1
ATOM 803 O O . GLY A 1 97 ? 19.103 8.963 -27.628 1.00 87.38 97 GLY A O 1
ATOM 804 N N . VAL A 1 98 ? 18.231 9.040 -25.567 1.00 85.88 98 VAL A N 1
ATOM 805 C CA . VAL A 1 98 ? 17.260 10.112 -25.852 1.00 85.88 98 VAL A CA 1
ATOM 806 C C . VAL A 1 98 ? 17.935 11.482 -25.796 1.00 85.88 98 VAL A C 1
ATOM 808 O O . VAL A 1 98 ? 17.758 12.283 -26.712 1.00 85.88 98 VAL A O 1
ATOM 811 N N . ALA A 1 99 ? 18.763 11.737 -24.778 1.00 78.06 99 ALA A N 1
ATOM 812 C CA . ALA A 1 99 ? 19.476 13.004 -24.621 1.00 78.06 99 ALA A CA 1
ATOM 813 C C . ALA A 1 99 ? 20.358 13.322 -25.841 1.00 78.06 99 ALA A C 1
ATOM 815 O O . ALA A 1 99 ? 20.324 14.438 -26.355 1.00 78.06 99 ALA A O 1
ATOM 816 N N . SER A 1 100 ? 21.064 12.316 -26.365 1.00 70.75 100 SER A N 1
ATOM 817 C CA . SER A 1 100 ? 21.909 12.429 -27.564 1.00 70.75 100 SER A CA 1
ATOM 818 C C . SER A 1 100 ? 21.144 12.628 -28.882 1.00 70.75 100 SER A C 1
ATOM 820 O O . SER A 1 100 ? 21.742 13.051 -29.868 1.00 70.75 100 SER A O 1
ATOM 822 N N . LYS A 1 101 ? 19.833 12.353 -28.916 1.00 66.88 101 LYS A N 1
ATOM 823 C CA . LYS A 1 101 ? 18.970 12.517 -30.101 1.00 66.88 101 LYS A CA 1
ATOM 824 C C . LYS A 1 101 ? 18.166 13.816 -30.102 1.00 66.88 101 LYS A C 1
ATOM 826 O O . LYS A 1 101 ? 17.441 14.059 -31.063 1.00 66.88 101 LYS A O 1
ATOM 831 N N . THR A 1 102 ? 18.278 14.642 -29.060 1.00 49.25 102 THR A N 1
ATOM 832 C CA . THR A 1 102 ? 17.605 15.947 -29.004 1.00 49.25 102 THR A CA 1
ATOM 833 C C . THR A 1 102 ? 18.225 16.869 -30.061 1.00 49.25 102 THR A C 1
ATOM 835 O O . THR A 1 102 ? 19.403 17.207 -29.936 1.00 49.25 102 THR A O 1
ATOM 838 N N . PRO A 1 103 ? 17.493 17.287 -31.111 1.00 52.28 103 PRO A N 1
ATOM 839 C CA . PRO A 1 103 ? 18.048 18.172 -32.122 1.00 52.28 103 PRO A CA 1
ATOM 840 C C . PRO A 1 103 ? 18.291 19.556 -31.522 1.00 52.28 103 PRO A C 1
ATOM 842 O O . PRO A 1 103 ? 17.374 20.213 -31.030 1.00 52.28 103 PRO A O 1
ATOM 845 N N . GLN A 1 104 ? 19.528 20.026 -31.627 1.00 53.06 104 GLN A N 1
ATOM 846 C CA . GLN A 1 104 ? 19.900 21.425 -31.475 1.00 53.06 104 GLN A CA 1
ATOM 847 C C . GLN A 1 104 ? 19.346 22.208 -32.680 1.00 53.06 104 GLN A C 1
ATOM 849 O O . GLN A 1 104 ? 20.071 22.527 -33.610 1.00 53.06 104 GLN A O 1
ATOM 854 N N . SER A 1 105 ? 18.038 22.468 -32.707 1.00 48.72 105 SER A N 1
ATOM 855 C CA . SER A 1 105 ? 17.408 23.336 -33.710 1.00 48.72 105 SER A CA 1
ATOM 856 C C . SER A 1 105 ? 16.395 24.258 -33.045 1.00 48.72 105 SER A C 1
ATOM 858 O O . SER A 1 105 ? 15.185 24.118 -33.204 1.00 48.72 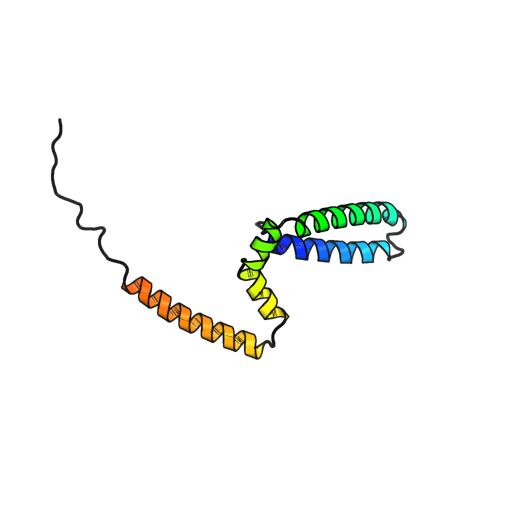105 SER A O 1
ATOM 860 N N . ALA A 1 106 ? 16.914 25.215 -32.284 1.00 48.00 106 ALA A N 1
ATOM 861 C CA . ALA A 1 106 ? 16.180 26.406 -31.874 1.00 48.00 106 ALA A CA 1
ATOM 862 C C . ALA A 1 106 ? 17.091 27.644 -31.897 1.00 48.00 106 ALA A C 1
ATOM 864 O O . ALA A 1 106 ? 17.000 28.466 -30.998 1.00 48.00 106 ALA A O 1
ATOM 865 N N . ASN A 1 107 ? 17.992 27.761 -32.886 1.00 44.53 107 ASN A N 1
ATOM 866 C CA . ASN A 1 107 ? 18.822 28.964 -33.056 1.00 44.53 107 ASN A CA 1
ATOM 867 C C . ASN A 1 107 ? 18.925 29.516 -34.495 1.00 44.53 107 ASN A C 1
ATOM 869 O O . ASN A 1 107 ? 19.478 30.597 -34.646 1.00 44.53 107 ASN A O 1
ATOM 873 N N . ASP A 1 108 ? 18.316 28.898 -35.515 1.00 41.28 108 ASP A N 1
ATOM 874 C CA . ASP A 1 108 ? 18.324 29.438 -36.894 1.00 41.28 108 ASP A CA 1
ATOM 875 C C . ASP A 1 108 ? 16.948 29.973 -37.335 1.00 41.28 108 ASP A C 1
ATOM 877 O O . ASP A 1 108 ? 16.478 29.727 -38.441 1.00 41.28 108 ASP A O 1
ATOM 881 N N . ALA A 1 109 ? 16.274 30.714 -36.453 1.00 40.09 109 ALA A N 1
ATOM 882 C CA . ALA A 1 109 ? 15.084 31.493 -36.805 1.00 40.09 109 ALA A CA 1
ATOM 883 C C . ALA A 1 109 ? 15.221 32.946 -36.330 1.00 40.09 109 ALA A C 1
ATOM 885 O O . ALA A 1 109 ? 14.345 33.492 -35.666 1.00 40.09 109 ALA A O 1
ATOM 886 N N . VAL A 1 110 ? 16.345 33.582 -36.657 1.00 49.12 110 VAL A N 1
ATOM 887 C CA . VAL A 1 110 ? 16.455 35.043 -36.666 1.00 49.12 110 VAL A CA 1
ATOM 888 C C . VAL A 1 110 ? 17.095 35.420 -37.995 1.00 49.12 110 VAL A C 1
ATOM 890 O O . VAL A 1 110 ? 18.210 34.993 -38.269 1.00 49.12 110 VAL A O 1
ATOM 893 N N . LEU A 1 111 ? 16.370 36.238 -38.769 1.00 45.47 111 LEU A N 1
ATOM 894 C CA . LEU A 1 111 ? 16.672 36.799 -40.098 1.00 45.47 111 LEU A CA 1
ATOM 895 C C . LEU A 1 111 ? 16.011 36.085 -41.294 1.00 45.47 111 LEU A C 1
ATOM 897 O O . LEU A 1 111 ? 16.704 35.521 -42.129 1.00 45.47 111 LEU A O 1
ATOM 901 N N . ASP A 1 112 ? 14.690 36.233 -41.453 1.00 39.50 112 ASP A N 1
ATOM 902 C CA . ASP A 1 112 ? 14.165 36.730 -42.738 1.00 39.50 112 ASP A CA 1
ATOM 903 C C . ASP A 1 112 ? 12.766 37.364 -42.609 1.00 39.50 112 ASP A C 1
ATOM 905 O O . ASP A 1 112 ? 11.865 36.847 -41.951 1.00 39.50 112 ASP A O 1
ATOM 909 N N . SER A 1 113 ? 12.601 38.473 -43.326 1.00 37.06 113 SER A N 1
ATOM 910 C CA . SER A 1 113 ? 11.373 39.182 -43.696 1.00 37.06 113 SER A CA 1
ATOM 911 C C . SER A 1 113 ? 10.625 39.991 -42.626 1.00 37.06 113 SER A C 1
ATOM 913 O O . SER A 1 113 ? 9.540 39.667 -42.149 1.00 37.06 113 SER A O 1
ATOM 915 N N . GLY A 1 114 ? 11.147 41.196 -42.386 1.00 44.78 114 GLY A N 1
ATOM 916 C CA . GLY A 1 114 ? 10.266 42.341 -42.189 1.00 44.78 114 GLY A CA 1
ATOM 917 C C . GLY A 1 114 ? 9.453 42.627 -43.459 1.00 44.78 114 GLY A C 1
ATOM 918 O O . GLY A 1 114 ? 10.014 42.604 -44.554 1.00 44.78 114 GLY A O 1
ATOM 919 N N . LYS A 1 115 ? 8.158 42.920 -43.271 1.00 41.91 115 LYS A N 1
ATOM 920 C CA . LYS A 1 115 ? 7.284 43.866 -44.006 1.00 41.91 115 LYS A CA 1
ATOM 921 C C . LYS A 1 115 ? 5.863 43.314 -44.146 1.00 41.91 115 LYS A C 1
ATOM 923 O O . LYS A 1 115 ? 5.597 42.586 -45.088 1.00 41.91 115 LYS A O 1
ATOM 928 N N . TYR A 1 116 ? 4.959 43.776 -43.280 1.00 36.75 116 TYR A N 1
ATOM 929 C CA . TYR A 1 116 ? 3.567 44.071 -43.642 1.00 36.75 116 TYR A CA 1
ATOM 930 C C . TYR A 1 116 ? 3.091 45.272 -42.807 1.00 36.75 116 TYR A C 1
ATOM 932 O O . TYR A 1 116 ? 2.722 45.134 -41.643 1.00 36.75 116 TYR A O 1
ATOM 940 N N . THR A 1 117 ? 3.177 46.452 -43.417 1.00 44.53 117 THR A N 1
ATOM 941 C CA . THR A 1 117 ? 2.239 47.575 -43.254 1.00 44.53 117 THR A CA 1
ATOM 942 C C . THR A 1 117 ? 1.561 47.757 -44.593 1.00 44.53 117 THR A C 1
ATOM 944 O O . THR A 1 117 ? 2.322 47.697 -45.591 1.00 44.53 117 THR A O 1
#

Radius of gyration: 26.0 Å; chains: 1; bounding box: 43×58×72 Å

Organism: NCBI:txid930991

Foldseek 3Di:
DDDDDLQVPLVVLVVVLVVLVVLLPDPVCVVCNVVSVVVNVVSVVVNVVLVPDVVSVVSCVPDVVNVLVCCCVPPDVVVNVVVVVVVVVVVVVVVVVVVVPPDPPPPPPDDDDDDDD

Sequence (117 aa):
MFMPTVWHTIPTLETLQDKWETFAAMQKFHKLKWSIEKGLAKLNKDYQFLDQNNVVFISLALDPNFKLEYAKESWDSKYFGEGMAALEQVFDIYAAGVASKTPQSANDAVLDSGKYT

Secondary structure (DSSP, 8-state):
-----HHHHHHHHHHHHHHHHHHHHSGGGGGGHHHHHHHHHHHHHHHHHHHT-HHHHHHHHH-HHHHHHHHHHHS-HHHHHHHHHHHHHHHHHHHHHHHTT----SSS-S-S-----

pLDDT: mean 79.67, std 16.62, range [36.75, 94.12]